Protein AF-A0A4V0WV60-F1 (afdb_monomer_lite)

Sequence (56 aa):
MKNEFHDGNRIVGEASTAPWQLYGVTLDPGLRVLFAVGVKSDGTRATSRPAFVIVR

Foldseek 3Di:
DKKFKDWVPDTQDIDDDPVTDDPDGDDDAAKTWIKIWDADPVRDIDIDHTDIDGHD

Secondary structure (DSSP, 8-state):
-EEEEEETTEEEEEE-SSS----S----SEEEEEEEEEE-TTS-EEEPPPEEEEE-

pLDDT: mean 95.46, std 2.43, range [87.12, 98.06]

Radius of gyration: 11.75 Å; chains: 1; bounding box: 29×17×29 Å

Structure (mmCIF, N/CA/C/O backbone):
data_AF-A0A4V0WV60-F1
#
_entry.id   AF-A0A4V0WV60-F1
#
loop_
_atom_site.group_PDB
_atom_site.id
_atom_site.type_symbol
_atom_site.label_atom_id
_atom_site.label_alt_id
_atom_site.label_comp_id
_atom_site.label_asym_id
_atom_site.label_entity_id
_atom_site.label_seq_id
_atom_site.pdbx_PDB_ins_code
_atom_site.Cartn_x
_atom_site.Cartn_y
_atom_site.Cartn_z
_atom_site.occupancy
_atom_site.B_iso_or_equiv
_atom_site.auth_seq_id
_atom_site.auth_comp_id
_atom_site.auth_asym_id
_atom_site.auth_atom_id
_atom_site.pdbx_PDB_model_num
ATOM 1 N N . MET A 1 1 ? 15.866 -0.106 -6.336 1.00 87.12 1 MET A N 1
ATOM 2 C CA . MET A 1 1 ? 14.578 -0.811 -6.163 1.00 87.12 1 MET A CA 1
ATOM 3 C C . MET A 1 1 ? 13.786 -0.050 -5.120 1.00 87.12 1 MET A C 1
ATOM 5 O O . MET A 1 1 ? 14.395 0.457 -4.186 1.00 87.12 1 MET A O 1
ATOM 9 N N . LYS A 1 2 ? 12.476 0.078 -5.293 1.00 93.25 2 LYS A N 1
ATOM 10 C CA . LYS A 1 2 ? 11.587 0.784 -4.367 1.00 93.25 2 LYS A CA 1
ATOM 11 C C . LYS A 1 2 ? 10.379 -0.095 -4.088 1.00 93.25 2 LYS A C 1
ATOM 13 O O . LYS A 1 2 ? 9.965 -0.829 -4.975 1.00 93.25 2 LYS A O 1
ATOM 18 N N . ASN A 1 3 ? 9.825 -0.027 -2.892 1.00 96.19 3 ASN A N 1
ATOM 19 C CA . ASN A 1 3 ? 8.571 -0.667 -2.544 1.00 96.19 3 ASN A CA 1
ATOM 20 C C . ASN A 1 3 ? 7.555 0.417 -2.188 1.00 96.19 3 ASN A C 1
ATOM 22 O O . ASN A 1 3 ? 7.818 1.233 -1.309 1.00 96.19 3 ASN A O 1
ATOM 26 N N . GLU A 1 4 ? 6.431 0.448 -2.888 1.00 97.06 4 GLU A N 1
ATOM 27 C CA . G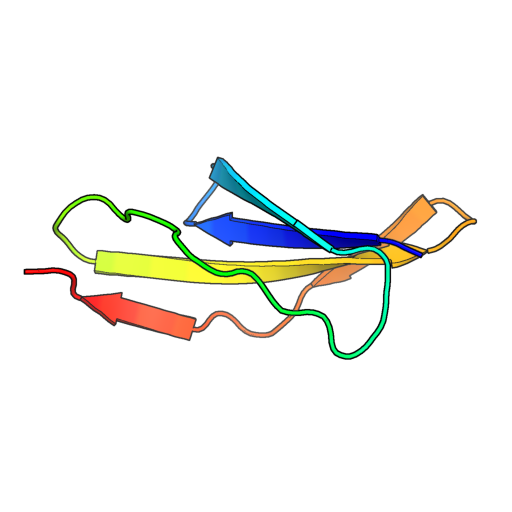LU A 1 4 ? 5.315 1.354 -2.619 1.00 97.06 4 GLU A CA 1
ATOM 28 C C . GLU A 1 4 ? 4.288 0.605 -1.775 1.00 97.06 4 GLU A C 1
ATOM 30 O O . GLU A 1 4 ? 3.881 -0.495 -2.140 1.00 97.06 4 GLU A O 1
ATOM 35 N N . PHE A 1 5 ? 3.860 1.183 -0.660 1.00 97.62 5 PHE A N 1
ATOM 36 C CA . PHE A 1 5 ? 2.791 0.636 0.167 1.00 97.62 5 PHE A CA 1
ATOM 37 C C . PHE A 1 5 ? 1.485 1.320 -0.211 1.00 97.62 5 PHE A C 1
ATOM 39 O O . PHE A 1 5 ? 1.414 2.549 -0.268 1.00 97.62 5 PHE A O 1
ATOM 46 N N . HIS A 1 6 ? 0.458 0.520 -0.464 1.00 97.81 6 HIS A N 1
ATOM 47 C CA . HIS A 1 6 ? -0.841 0.961 -0.950 1.00 97.81 6 HIS A CA 1
ATOM 48 C C . HIS A 1 6 ? -1.949 0.594 0.022 1.00 97.81 6 HIS A C 1
ATOM 50 O O . HIS A 1 6 ? -1.866 -0.396 0.747 1.00 97.81 6 HIS A O 1
ATOM 56 N N . ASP A 1 7 ? -2.997 1.401 -0.028 1.00 97.75 7 ASP A N 1
ATOM 57 C CA . ASP A 1 7 ? -4.261 1.254 0.670 1.00 97.75 7 ASP A CA 1
ATOM 58 C C . ASP A 1 7 ? -5.383 1.550 -0.334 1.00 97.75 7 ASP A C 1
ATOM 60 O O . ASP A 1 7 ? -5.692 2.705 -0.648 1.00 97.75 7 ASP A O 1
ATOM 64 N N . GLY A 1 8 ? -5.905 0.491 -0.956 1.00 95.31 8 GLY A N 1
ATOM 65 C CA . GLY A 1 8 ? -6.703 0.613 -2.174 1.00 95.31 8 GLY A CA 1
ATOM 66 C C . GLY A 1 8 ? -5.895 1.266 -3.303 1.00 95.31 8 GLY A C 1
ATOM 67 O O . GLY A 1 8 ? -4.829 0.783 -3.662 1.00 95.31 8 GLY A O 1
ATOM 68 N N . ASN A 1 9 ? -6.391 2.371 -3.865 1.00 94.06 9 ASN A N 1
ATOM 69 C CA . ASN A 1 9 ? -5.697 3.104 -4.935 1.00 94.06 9 ASN A CA 1
ATOM 70 C C . ASN A 1 9 ? -4.770 4.224 -4.412 1.00 94.06 9 ASN A C 1
ATOM 72 O O . ASN A 1 9 ? -4.249 5.014 -5.198 1.00 94.06 9 ASN A O 1
ATOM 76 N N . ARG A 1 10 ? -4.609 4.349 -3.087 1.00 95.62 10 ARG A N 1
ATOM 77 C CA . ARG A 1 10 ? -3.811 5.401 -2.445 1.00 95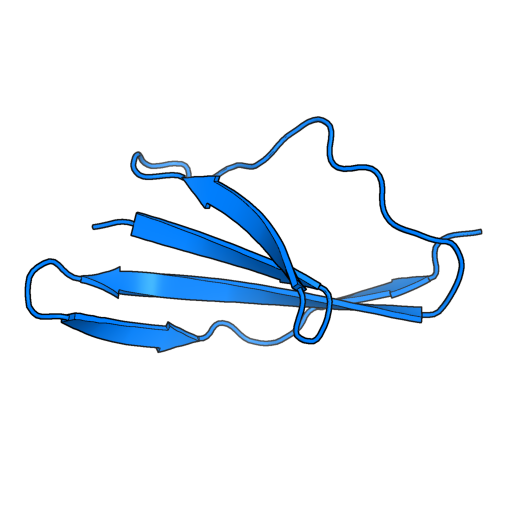.62 10 ARG A CA 1
ATOM 78 C C . ARG A 1 10 ? -2.453 4.854 -2.014 1.00 95.62 10 ARG A C 1
ATOM 80 O O . ARG A 1 10 ? -2.396 3.883 -1.266 1.00 95.62 10 ARG A O 1
ATOM 87 N N . ILE A 1 11 ? -1.371 5.530 -2.398 1.00 96.31 11 ILE A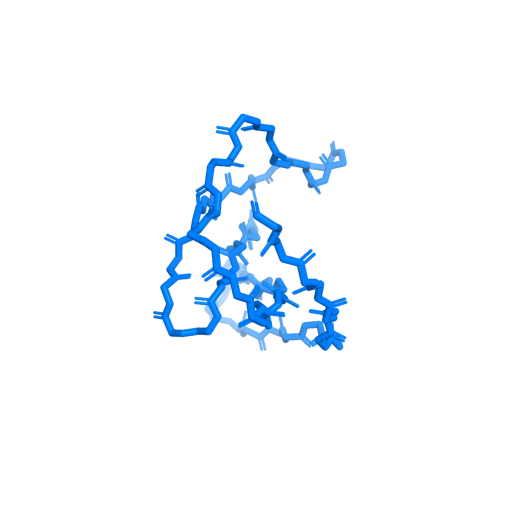 N 1
ATOM 88 C CA . ILE A 1 11 ? -0.034 5.274 -1.842 1.00 96.31 11 ILE A CA 1
ATOM 89 C C . ILE A 1 11 ? 0.031 5.872 -0.436 1.00 96.31 11 ILE A C 1
ATOM 91 O O . ILE A 1 11 ? -0.268 7.051 -0.240 1.00 96.31 11 ILE A O 1
ATOM 95 N N . VAL A 1 12 ? 0.420 5.056 0.540 1.00 96.88 12 VAL A N 1
ATOM 96 C CA . VAL A 1 12 ? 0.558 5.460 1.948 1.00 96.88 12 VAL A CA 1
ATOM 97 C C . VAL A 1 12 ? 2.006 5.685 2.361 1.00 96.88 12 VAL A C 1
ATOM 99 O O . VAL A 1 12 ? 2.264 6.295 3.393 1.00 96.88 12 VAL A O 1
ATOM 102 N N . GLY A 1 13 ? 2.950 5.220 1.548 1.00 96.19 13 GLY A N 1
ATOM 103 C CA . GLY A 1 13 ? 4.367 5.478 1.735 1.00 96.19 13 GLY A CA 1
ATOM 104 C C . GLY A 1 13 ? 5.230 4.598 0.851 1.00 96.19 13 GLY A C 1
ATOM 105 O O . GLY A 1 13 ? 4.738 3.762 0.091 1.00 96.19 13 GLY A O 1
ATOM 106 N N . GLU A 1 14 ? 6.538 4.792 0.956 1.00 96.06 14 GLU A N 1
ATOM 107 C CA . GLU A 1 14 ? 7.526 4.116 0.124 1.00 96.06 14 GLU A CA 1
ATOM 108 C C . GLU A 1 14 ? 8.749 3.729 0.964 1.00 96.06 14 GLU A C 1
ATOM 110 O O . GLU A 1 14 ? 9.114 4.438 1.901 1.00 96.06 14 GLU A O 1
ATOM 115 N N . ALA A 1 15 ? 9.402 2.619 0.620 1.00 96.12 15 ALA A N 1
ATOM 116 C CA . ALA A 1 15 ? 10.674 2.204 1.208 1.00 96.12 15 ALA A CA 1
ATOM 117 C C . ALA A 1 15 ? 11.636 1.710 0.122 1.00 96.12 15 ALA A C 1
ATOM 119 O O . ALA A 1 15 ? 11.264 0.912 -0.736 1.00 96.12 15 ALA A O 1
ATOM 120 N N . SER A 1 16 ? 12.892 2.150 0.160 1.00 93.88 16 SER A N 1
ATOM 121 C CA . SER A 1 16 ? 13.923 1.778 -0.823 1.00 93.88 16 SER A CA 1
ATOM 122 C C . SER A 1 16 ? 14.947 0.766 -0.302 1.00 93.88 16 SER A C 1
ATOM 124 O O . SER A 1 16 ? 15.633 0.133 -1.105 1.00 93.88 16 SER A O 1
ATOM 126 N N . THR A 1 17 ? 15.006 0.547 1.014 1.00 91.12 17 THR A N 1
ATOM 127 C CA . THR A 1 17 ? 16.012 -0.305 1.667 1.00 91.12 17 THR A CA 1
ATOM 128 C C . THR A 1 17 ? 15.343 -1.435 2.442 1.00 91.12 17 THR A C 1
ATOM 130 O O . THR A 1 17 ? 14.317 -1.228 3.087 1.00 91.12 17 THR A O 1
ATOM 133 N N . ALA A 1 18 ? 15.920 -2.636 2.369 1.00 90.38 18 ALA A N 1
ATOM 134 C CA . ALA A 1 18 ? 15.464 -3.780 3.150 1.00 90.38 18 ALA A CA 1
ATOM 135 C C . ALA A 1 18 ? 15.945 -3.677 4.619 1.00 90.38 18 ALA A C 1
ATOM 137 O O . ALA A 1 18 ? 17.073 -3.233 4.838 1.00 90.38 18 ALA A O 1
ATOM 138 N N . PRO A 1 19 ? 15.155 -4.124 5.616 1.00 92.69 19 PRO A N 1
ATOM 139 C CA . PRO A 1 19 ? 13.789 -4.636 5.495 1.00 92.69 19 PRO A CA 1
ATOM 140 C C . PRO A 1 19 ? 12.804 -3.516 5.118 1.00 92.69 19 PRO A C 1
ATOM 142 O O . PRO A 1 19 ? 12.785 -2.464 5.749 1.00 92.69 19 PRO A O 1
ATOM 145 N N . TRP A 1 20 ? 11.981 -3.737 4.084 1.00 92.81 20 TRP A N 1
ATOM 146 C CA . TRP A 1 20 ? 11.030 -2.722 3.620 1.00 92.81 20 TRP A CA 1
ATOM 147 C C . TRP A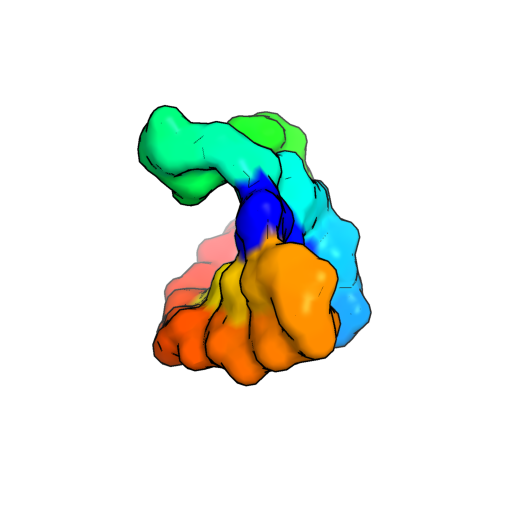 1 20 ? 9.901 -2.577 4.635 1.00 92.81 20 TRP A C 1
ATOM 149 O O . TRP A 1 20 ? 8.989 -3.403 4.685 1.00 92.81 20 TRP A O 1
ATOM 159 N N . GLN A 1 21 ? 9.979 -1.529 5.446 1.00 94.62 21 GLN A N 1
ATOM 160 C CA . GLN A 1 21 ? 9.035 -1.242 6.515 1.00 94.62 21 GLN A CA 1
ATOM 161 C C . GLN A 1 21 ? 8.525 0.187 6.386 1.00 94.62 21 GLN A C 1
ATOM 163 O O . GLN A 1 21 ? 9.248 1.081 5.947 1.00 94.62 21 GLN A O 1
ATOM 168 N N . LEU A 1 22 ? 7.276 0.386 6.791 1.00 92.62 22 LEU A N 1
ATOM 169 C CA . LEU A 1 22 ? 6.641 1.689 6.845 1.00 92.62 22 LEU A CA 1
ATOM 170 C C . LEU A 1 22 ? 5.981 1.847 8.215 1.00 92.62 22 LEU A C 1
ATOM 172 O O . LEU A 1 22 ? 5.209 0.990 8.642 1.00 92.62 22 LEU A O 1
ATOM 176 N N . TYR A 1 23 ? 6.315 2.936 8.901 1.00 92.31 23 TYR A N 1
ATOM 177 C CA . TYR A 1 23 ? 5.855 3.240 10.254 1.00 92.31 23 TYR A CA 1
ATOM 178 C C . TYR A 1 23 ? 5.007 4.513 10.257 1.00 92.31 23 TYR A C 1
ATOM 180 O O . TYR A 1 23 ? 5.141 5.349 9.368 1.00 92.31 23 TYR A O 1
ATOM 188 N N . GLY A 1 24 ? 4.152 4.674 11.273 1.00 90.75 24 GLY A N 1
ATOM 189 C CA . GLY A 1 24 ? 3.405 5.920 11.493 1.00 90.75 24 GLY A CA 1
ATOM 190 C C . GLY A 1 24 ? 2.315 6.212 10.458 1.00 90.75 24 GLY A C 1
ATOM 191 O O . GLY A 1 24 ? 1.942 7.367 10.276 1.00 90.75 24 GLY A O 1
ATOM 192 N N . VAL A 1 25 ? 1.806 5.188 9.770 1.00 93.12 25 VAL A N 1
ATOM 193 C CA . VAL A 1 25 ? 0.710 5.354 8.811 1.00 93.12 25 VAL A CA 1
ATOM 194 C C . VAL A 1 25 ? -0.615 5.404 9.556 1.00 93.12 25 VAL A C 1
ATOM 196 O O . VAL A 1 25 ? -1.038 4.411 10.148 1.00 93.12 25 VAL A O 1
ATOM 199 N N . THR A 1 26 ? -1.299 6.538 9.463 1.00 93.19 26 THR A N 1
ATOM 200 C CA . THR A 1 26 ? -2.710 6.635 9.837 1.00 93.19 26 THR A CA 1
ATOM 201 C C . THR A 1 26 ? -3.568 6.143 8.674 1.00 93.19 26 THR A C 1
ATOM 203 O O . THR A 1 26 ? -3.442 6.617 7.541 1.00 93.19 26 THR A O 1
ATOM 206 N N . LEU A 1 27 ? -4.424 5.165 8.954 1.00 94.94 27 LEU A N 1
ATOM 207 C CA . LEU A 1 27 ? -5.411 4.632 8.019 1.00 94.94 27 LEU A CA 1
ATOM 208 C C . LEU A 1 27 ? -6.791 5.162 8.404 1.00 94.94 27 LEU A C 1
ATOM 210 O O . LEU A 1 27 ? -7.080 5.294 9.594 1.00 94.94 27 LEU A O 1
ATOM 214 N N . ASP A 1 28 ? -7.642 5.445 7.418 1.00 95.19 28 ASP A N 1
ATOM 215 C CA . ASP A 1 28 ? -9.010 5.864 7.728 1.00 95.19 28 ASP A CA 1
ATOM 216 C C . ASP A 1 28 ? -9.813 4.680 8.299 1.00 95.19 28 ASP A C 1
ATOM 218 O O . ASP A 1 28 ? -9.530 3.526 7.948 1.00 95.19 28 ASP A O 1
ATOM 222 N N . PRO A 1 29 ? -10.842 4.940 9.124 1.00 97.31 29 PRO A N 1
ATOM 223 C CA . PRO A 1 29 ? -11.751 3.904 9.603 1.00 97.31 29 PRO A CA 1
ATOM 224 C C . PRO A 1 29 ? -12.403 3.101 8.467 1.00 97.31 29 PRO A C 1
ATOM 226 O O . PRO A 1 29 ? -12.652 3.612 7.371 1.00 97.31 29 PRO A O 1
ATOM 229 N N . GLY A 1 30 ? -12.722 1.838 8.750 1.00 97.94 30 GLY A N 1
ATOM 230 C CA . GLY A 1 30 ? -13.369 0.913 7.820 1.00 97.94 30 GLY A CA 1
ATOM 231 C C . GLY A 1 30 ? -12.452 -0.193 7.290 1.00 97.94 30 GLY A C 1
ATOM 232 O O . GLY A 1 30 ? -11.344 -0.417 7.781 1.00 97.94 30 GLY A O 1
ATOM 233 N N . LEU A 1 31 ? -12.952 -0.935 6.296 1.00 97.75 31 LEU A N 1
ATOM 234 C CA . LEU A 1 31 ? -12.200 -2.003 5.635 1.00 97.75 31 LEU A CA 1
ATOM 235 C C . LEU A 1 31 ? -11.112 -1.404 4.739 1.00 97.75 31 LEU A C 1
ATOM 237 O O . LEU A 1 31 ? -11.417 -0.679 3.793 1.00 97.75 31 LEU A O 1
ATOM 241 N N . ARG A 1 32 ? -9.856 -1.762 5.004 1.00 97.75 32 ARG A N 1
ATOM 242 C CA . ARG A 1 32 ? -8.688 -1.378 4.207 1.00 97.75 32 ARG A CA 1
ATOM 243 C C . ARG A 1 32 ? -8.116 -2.582 3.474 1.00 97.75 32 ARG A C 1
ATOM 245 O O . ARG A 1 32 ? -8.101 -3.698 4.000 1.00 97.75 32 ARG A O 1
ATOM 252 N N . VAL A 1 33 ? -7.623 -2.330 2.264 1.00 98.06 33 VAL A N 1
ATOM 253 C CA . VAL A 1 33 ? -6.972 -3.325 1.403 1.00 98.06 33 VAL A CA 1
ATOM 254 C C . VAL A 1 33 ? -5.535 -2.883 1.193 1.00 98.06 33 VAL A C 1
ATOM 256 O O . VAL A 1 33 ? -5.260 -2.006 0.377 1.00 98.06 33 VAL A O 1
ATOM 259 N N . LEU A 1 34 ? -4.628 -3.481 1.956 1.00 97.94 34 LEU A N 1
ATOM 260 C CA . LEU A 1 34 ? -3.221 -3.120 1.970 1.00 97.94 34 LEU A CA 1
ATOM 261 C C . LEU A 1 34 ? -2.425 -4.040 1.051 1.00 97.94 34 LEU A C 1
ATOM 263 O O . LEU A 1 34 ? -2.578 -5.260 1.101 1.00 97.94 34 LEU A O 1
ATOM 267 N N . PHE A 1 35 ? -1.547 -3.482 0.230 1.00 98.00 35 PHE A N 1
ATOM 268 C CA . PHE A 1 35 ? -0.628 -4.267 -0.593 1.00 98.00 35 PHE A CA 1
ATOM 269 C C . PHE A 1 35 ? 0.643 -3.481 -0.889 1.00 98.00 35 PHE A C 1
ATOM 271 O O . PHE A 1 35 ? 0.674 -2.257 -0.788 1.00 98.00 35 PHE A O 1
ATOM 278 N N . ALA A 1 36 ? 1.707 -4.193 -1.244 1.00 97.69 36 ALA A N 1
ATOM 279 C CA . ALA A 1 36 ? 2.976 -3.596 -1.617 1.00 97.69 36 ALA A CA 1
ATOM 280 C C . ALA A 1 36 ? 3.239 -3.783 -3.116 1.00 97.69 36 ALA A C 1
ATOM 282 O O . ALA A 1 36 ? 2.935 -4.839 -3.679 1.00 97.69 36 ALA A O 1
ATOM 283 N N . VAL A 1 37 ? 3.818 -2.770 -3.755 1.00 97.56 37 VAL A N 1
ATOM 284 C CA . VAL A 1 37 ? 4.246 -2.800 -5.154 1.00 97.56 37 VAL A CA 1
ATOM 285 C C . VAL A 1 37 ? 5.749 -2.563 -5.211 1.00 97.56 37 VAL A C 1
ATOM 287 O O . VAL A 1 37 ? 6.234 -1.449 -5.015 1.00 97.56 37 VAL A O 1
ATOM 290 N N . GLY A 1 38 ? 6.492 -3.625 -5.511 1.00 96.81 38 GLY A N 1
ATOM 291 C CA . GLY A 1 38 ? 7.927 -3.565 -5.742 1.00 96.81 38 GLY A CA 1
ATOM 292 C C . GLY A 1 38 ? 8.223 -3.067 -7.152 1.00 96.81 38 GLY A C 1
ATOM 293 O O . GLY A 1 38 ? 7.759 -3.654 -8.126 1.00 96.81 38 GLY A O 1
ATOM 294 N N . VAL A 1 39 ? 9.026 -2.013 -7.261 1.00 95.50 39 VAL A N 1
ATOM 295 C CA . VAL A 1 39 ? 9.480 -1.396 -8.509 1.00 95.50 39 VAL A CA 1
ATOM 296 C C . VAL A 1 39 ? 10.990 -1.600 -8.647 1.00 95.50 39 VAL A C 1
ATOM 298 O O . VAL A 1 39 ? 11.792 -1.145 -7.818 1.00 95.50 39 VAL A O 1
ATOM 301 N N . LYS A 1 40 ? 11.393 -2.326 -9.692 1.00 93.00 40 LYS A N 1
ATOM 302 C CA . LYS A 1 40 ? 12.801 -2.557 -10.044 1.00 93.00 40 LYS A CA 1
ATOM 303 C C . LYS A 1 40 ? 13.384 -1.357 -10.799 1.00 93.00 40 LYS A C 1
ATOM 305 O O . LYS A 1 40 ? 12.664 -0.460 -11.223 1.00 93.00 40 LYS A O 1
ATOM 310 N N . SER A 1 41 ? 14.707 -1.324 -10.949 1.00 92.56 41 SER A N 1
ATOM 311 C CA . SER A 1 41 ? 15.412 -0.253 -11.677 1.00 92.56 41 SER A CA 1
ATOM 312 C C . SER A 1 41 ? 15.081 -0.203 -13.169 1.00 92.56 41 SER A C 1
ATOM 314 O O . SER A 1 41 ? 15.232 0.844 -13.782 1.00 92.56 41 SER A O 1
ATOM 316 N N . ASP A 1 42 ? 14.624 -1.317 -13.739 1.00 94.25 42 ASP A N 1
ATOM 317 C CA . ASP A 1 42 ? 14.167 -1.431 -15.127 1.00 94.25 42 ASP A CA 1
ATOM 318 C C . ASP A 1 42 ? 12.689 -1.023 -15.315 1.00 94.25 42 ASP A C 1
ATOM 320 O O . ASP A 1 42 ? 12.148 -1.144 -16.409 1.00 94.25 42 ASP A O 1
ATOM 324 N N . GLY A 1 43 ? 12.019 -0.559 -14.252 1.00 93.25 43 GLY A N 1
ATOM 325 C CA . GLY A 1 43 ? 10.602 -0.190 -14.269 1.00 93.25 43 GLY A CA 1
ATOM 326 C C . GLY A 1 43 ? 9.632 -1.362 -14.098 1.00 93.25 43 GLY A C 1
ATOM 327 O O . GLY A 1 43 ? 8.431 -1.130 -13.958 1.00 93.25 43 GLY A O 1
ATOM 328 N N . THR A 1 44 ? 10.112 -2.609 -14.041 1.00 96.69 44 THR A N 1
ATOM 329 C CA . THR A 1 44 ? 9.261 -3.780 -13.789 1.00 96.69 44 THR A CA 1
ATOM 330 C C . THR A 1 44 ? 8.596 -3.668 -12.423 1.00 96.69 44 THR A C 1
ATOM 332 O O . THR A 1 44 ? 9.250 -3.353 -11.421 1.00 96.69 44 THR A O 1
ATOM 335 N N . ARG A 1 45 ? 7.298 -3.981 -12.373 1.00 97.00 45 ARG A N 1
ATOM 336 C CA . ARG A 1 45 ? 6.488 -3.931 -11.153 1.00 97.00 45 ARG A CA 1
ATOM 337 C C . ARG A 1 45 ? 6.026 -5.329 -10.758 1.00 97.00 45 ARG A C 1
ATOM 339 O O . ARG A 1 45 ? 5.635 -6.120 -11.612 1.00 97.00 45 ARG A O 1
ATOM 346 N N . ALA A 1 46 ? 6.061 -5.620 -9.464 1.00 96.56 46 ALA A N 1
ATOM 347 C CA . ALA A 1 46 ? 5.509 -6.836 -8.881 1.00 96.56 46 ALA A CA 1
ATOM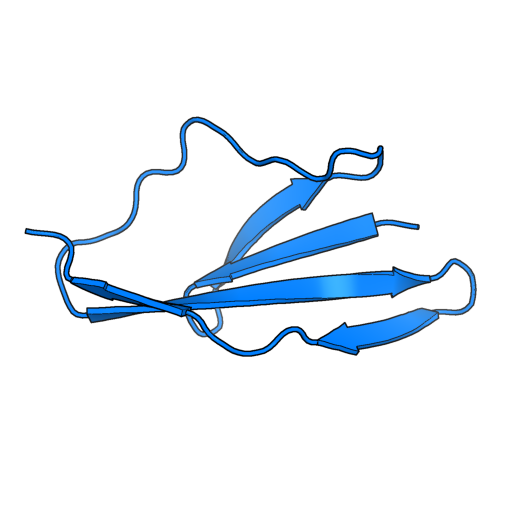 348 C C . ALA A 1 46 ? 4.653 -6.475 -7.665 1.00 96.56 46 ALA A C 1
ATOM 350 O O . ALA A 1 46 ? 5.097 -5.723 -6.798 1.00 96.56 46 ALA A O 1
ATOM 351 N N . THR A 1 47 ? 3.442 -7.022 -7.599 1.00 97.38 47 THR A N 1
ATOM 352 C CA . THR A 1 47 ? 2.470 -6.718 -6.542 1.00 97.38 47 THR A CA 1
ATOM 353 C C . THR A 1 47 ? 2.365 -7.885 -5.567 1.00 97.38 47 THR A C 1
ATOM 355 O O . THR A 1 47 ? 2.320 -9.045 -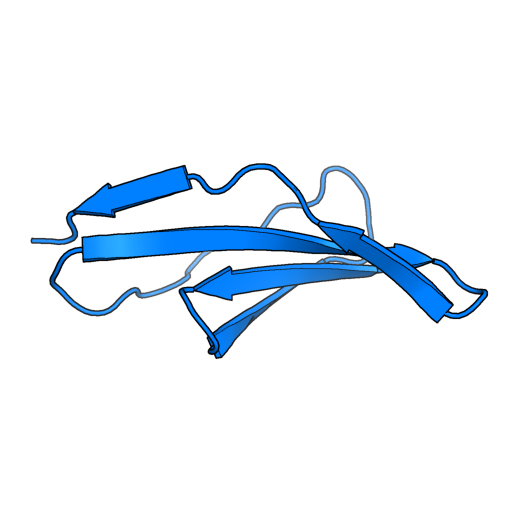5.980 1.00 97.38 47 THR A O 1
ATOM 358 N N . SER A 1 48 ? 2.330 -7.592 -4.268 1.00 97.50 48 SER A N 1
ATOM 359 C CA . SER A 1 48 ? 2.113 -8.603 -3.234 1.00 97.50 48 SER A CA 1
ATOM 360 C C . SER A 1 48 ? 0.671 -9.114 -3.229 1.00 97.50 48 SER A C 1
ATOM 362 O O . SER A 1 48 ? -0.240 -8.511 -3.795 1.00 97.50 48 SER A O 1
ATOM 364 N N . ARG A 1 49 ? 0.426 -10.202 -2.494 1.00 97.88 49 ARG A N 1
ATOM 365 C CA . ARG A 1 49 ? -0.944 -10.544 -2.093 1.00 97.88 49 ARG A CA 1
ATOM 366 C C . ARG A 1 49 ? -1.512 -9.421 -1.210 1.00 97.88 49 ARG A C 1
ATOM 368 O O . ARG A 1 49 ? -0.746 -8.860 -0.419 1.00 97.88 49 ARG A O 1
ATOM 375 N N . PRO A 1 50 ? -2.812 -9.100 -1.326 1.00 97.94 50 PRO A N 1
ATOM 376 C CA . PRO A 1 50 ? -3.438 -8.114 -0.462 1.00 97.94 50 PRO A CA 1
ATOM 377 C C . PRO A 1 50 ? -3.603 -8.655 0.962 1.00 97.94 50 PRO A C 1
ATOM 379 O O . PRO A 1 50 ? -3.883 -9.839 1.166 1.00 97.94 50 PRO A O 1
ATOM 382 N N . ALA A 1 51 ? -3.464 -7.759 1.932 1.00 97.69 51 ALA A N 1
ATOM 383 C CA . ALA A 1 51 ? -3.834 -7.947 3.322 1.00 97.69 51 ALA A CA 1
ATOM 384 C C . ALA A 1 51 ? -5.064 -7.086 3.632 1.00 97.69 51 ALA A C 1
ATOM 386 O O . ALA A 1 51 ? -5.142 -5.926 3.232 1.00 97.69 51 ALA A O 1
ATOM 387 N N . PHE A 1 52 ? -6.023 -7.654 4.355 1.00 97.50 52 PHE A N 1
ATOM 388 C CA . PHE A 1 52 ? -7.252 -6.965 4.735 1.00 97.50 52 PHE A CA 1
ATOM 389 C C . PHE A 1 52 ? -7.209 -6.638 6.221 1.00 97.50 52 PHE A C 1
ATOM 391 O O . PHE A 1 52 ? -6.874 -7.498 7.036 1.00 97.50 52 PHE A O 1
ATOM 398 N N . VAL A 1 53 ? -7.563 -5.406 6.574 1.00 96.38 53 VAL A N 1
ATOM 399 C CA . VAL A 1 53 ? -7.658 -4.970 7.969 1.00 96.38 53 VAL A CA 1
ATOM 400 C C . VAL A 1 53 ? -8.890 -4.095 8.153 1.00 96.38 53 VAL A C 1
ATOM 402 O O . VAL A 1 53 ? -9.241 -3.317 7.270 1.00 96.38 53 VAL A O 1
ATOM 405 N N . ILE A 1 54 ? -9.565 -4.236 9.292 1.00 97.25 54 ILE A N 1
ATOM 406 C CA . ILE A 1 54 ? -10.663 -3.354 9.693 1.00 97.25 54 ILE A CA 1
ATOM 407 C C . ILE A 1 54 ? -10.109 -2.379 10.727 1.00 97.25 54 ILE A C 1
ATOM 409 O O . ILE A 1 54 ? -9.701 -2.798 11.812 1.00 97.25 54 ILE A O 1
ATOM 413 N N . VAL A 1 55 ? -10.101 -1.094 10.386 1.00 96.94 55 VAL A N 1
ATOM 414 C CA . VAL A 1 55 ? -9.741 -0.003 11.298 1.00 96.94 55 VAL A CA 1
ATOM 415 C C . VAL A 1 55 ? -11.022 0.475 11.976 1.00 96.94 55 VAL A C 1
ATOM 417 O O . VAL A 1 55 ? -12.020 0.718 11.295 1.00 96.94 55 VAL A O 1
ATOM 420 N N . ARG A 1 56 ? -11.012 0.528 13.310 1.00 92.81 56 ARG A N 1
ATOM 421 C CA . ARG A 1 56 ? -12.158 0.974 14.114 1.00 92.81 56 ARG A CA 1
ATOM 422 C C . ARG A 1 56 ? -12.150 2.480 14.297 1.00 92.81 56 ARG A C 1
ATOM 424 O O . ARG A 1 56 ? -11.038 3.029 14.439 1.00 92.81 56 ARG A O 1
#